Protein AF-A0AAN4Q3T9-F1 (afdb_monomer)

pLDDT: mean 94.04, std 3.85, range [79.31, 98.0]

Foldseek 3Di:
DQVVQLVDPVDDDPPSVLLVQLVVLCVVFPDDSVLSSVQSVCVVVVHPAAEDCDPRSCVRRRHHHDD

Solvent-accessible surface area (backbone atoms only — not comparable to full-atom values): 3941 Å² total; per-residue (Å²): 109,72,71,54,56,78,68,36,87,90,51,87,65,80,63,50,69,57,53,51,51,12,53,55,50,26,76,78,34,81,30,54,55,65,48,22,40,51,39,49,52,39,49,74,72,67,44,95,70,45,72,39,88,51,70,47,31,35,73,49,56,73,30,35,71,70,130

InterPro domains:
  IPR029060 PIN-like domain superfamily [SSF88723] (2-64)

Secondary structure (DSSP, 8-state):
-HHHHHH-TT---TTHHHHHHHHHHHHH-SS-HHHHHHHHHHHHTT-S--EES-HHHHHHTS-EE--

Radius of gyration: 12.54 Å; Cα contacts (8 Å, |Δi|>4): 79; chains: 1; bounding box: 31×13×33 Å

Organism: Pseudomonas syringae pv. actinidiae (NCBI:txid103796)

Nearest PDB structures (foldseek):
  7by2-assembly1_B-2  TM=7.668E-01  e=3.811E-01  Klebsiella pneumoniae
  3thg-assembly1_A  TM=6.353E-01  e=9.434E+00  Larrea tridentata
  3d8l-assembly1_A  TM=3.402E-01  e=4.299E+00  Lactococcus virus P2

Sequence (67 aa):
MLETLLRTREFKIENADLVWQALRLFSDSKADFADCLIERSAIDAGCDYVVSFDSKAIKTTGMRAVG

Mean predicted aligned error: 2.98 Å

Structure (mmCIF, N/CA/C/O backbone):
data_AF-A0AAN4Q3T9-F1
#
_entry.id   AF-A0AAN4Q3T9-F1
#
loop_
_atom_site.group_PDB
_atom_site.id
_atom_site.type_symbol
_atom_site.label_atom_id
_atom_site.label_alt_id
_atom_site.label_comp_id
_atom_site.label_asym_id
_atom_site.label_entity_id
_atom_site.label_seq_id
_atom_site.pdbx_PDB_ins_code
_atom_site.Cartn_x
_atom_site.Cartn_y
_atom_site.Cartn_z
_atom_site.occupancy
_atom_site.B_iso_or_equiv
_atom_site.auth_seq_id
_atom_site.auth_comp_id
_atom_site.auth_asym_id
_atom_site.auth_atom_id
_atom_site.pdbx_PDB_model_num
ATOM 1 N N . MET A 1 1 ? -2.619 2.981 16.380 1.00 79.31 1 MET A N 1
ATOM 2 C CA . MET A 1 1 ? -3.521 4.131 16.144 1.00 79.31 1 MET A CA 1
ATOM 3 C C . MET A 1 1 ? -4.419 3.893 14.938 1.00 79.31 1 MET A C 1
ATOM 5 O O . MET A 1 1 ? -5.626 3.864 15.119 1.00 79.31 1 MET A O 1
ATOM 9 N N . LEU A 1 2 ? -3.866 3.671 13.738 1.00 84.56 2 LEU A N 1
ATOM 10 C CA . LEU A 1 2 ? -4.677 3.476 12.529 1.00 84.56 2 LEU A CA 1
ATOM 11 C C . LEU A 1 2 ? -5.587 2.237 12.598 1.00 84.56 2 LEU A C 1
ATOM 13 O O . LEU A 1 2 ? -6.761 2.320 12.257 1.00 84.56 2 LEU A O 1
ATOM 17 N N . GLU A 1 3 ? -5.087 1.129 13.153 1.00 88.62 3 GLU A N 1
ATOM 18 C CA . GLU A 1 3 ? -5.908 -0.060 13.418 1.00 88.62 3 GLU A CA 1
ATOM 19 C C . GLU A 1 3 ? -7.116 0.242 14.321 1.00 88.62 3 GLU A C 1
ATOM 21 O O . GLU A 1 3 ? -8.215 -0.263 14.112 1.00 88.62 3 GLU A O 1
ATOM 26 N N . THR A 1 4 ? -6.919 1.093 15.329 1.00 91.56 4 THR A N 1
ATOM 27 C CA . THR A 1 4 ? -7.977 1.492 16.258 1.00 91.56 4 THR A CA 1
ATOM 28 C C . THR A 1 4 ? -9.069 2.259 15.523 1.00 91.56 4 THR A C 1
ATOM 30 O O . THR A 1 4 ? -10.234 1.915 15.682 1.00 91.56 4 THR A O 1
ATOM 33 N N . LEU A 1 5 ? -8.698 3.216 14.662 1.00 89.94 5 LEU A N 1
ATOM 34 C CA . LEU A 1 5 ? -9.648 3.995 13.857 1.00 89.94 5 LEU A CA 1
ATOM 35 C C . LEU A 1 5 ? -10.517 3.103 12.961 1.00 89.94 5 LEU A C 1
ATOM 37 O O . LEU A 1 5 ? -11.720 3.321 12.877 1.00 89.94 5 LEU A O 1
ATOM 41 N N . LEU A 1 6 ? -9.934 2.062 12.355 1.00 88.38 6 LEU A N 1
ATOM 42 C CA . LEU A 1 6 ? -10.654 1.083 11.525 1.00 88.38 6 LEU A CA 1
ATOM 43 C C . LEU A 1 6 ? -11.672 0.232 12.302 1.00 88.38 6 LEU A C 1
ATOM 45 O O . LEU A 1 6 ? -12.565 -0.357 11.698 1.00 88.38 6 LEU A O 1
ATOM 49 N N . ARG A 1 7 ? -11.527 0.127 13.627 1.00 90.25 7 ARG A N 1
ATOM 50 C CA . ARG A 1 7 ? -12.428 -0.638 14.506 1.00 90.25 7 ARG A CA 1
ATOM 51 C C . ARG A 1 7 ? -13.445 0.248 15.235 1.00 90.25 7 ARG A C 1
ATOM 53 O O . ARG A 1 7 ? -14.393 -0.280 15.818 1.00 90.25 7 ARG A O 1
ATOM 60 N N . THR A 1 8 ? -13.249 1.565 15.234 1.00 93.06 8 THR A N 1
ATOM 61 C CA . THR A 1 8 ? -14.114 2.545 15.899 1.00 93.06 8 THR A CA 1
ATOM 62 C C . THR A 1 8 ? -15.431 2.694 15.136 1.00 93.06 8 THR A C 1
ATOM 64 O O . THR A 1 8 ? -15.438 3.012 13.952 1.00 93.06 8 THR A O 1
ATOM 67 N N . ARG A 1 9 ? -16.565 2.479 15.815 1.00 88.88 9 ARG A N 1
ATOM 68 C CA . ARG A 1 9 ? -17.903 2.454 15.188 1.00 88.88 9 ARG A CA 1
ATOM 69 C C . ARG A 1 9 ? -18.397 3.838 14.772 1.00 88.88 9 ARG A C 1
ATOM 71 O O . ARG A 1 9 ? -19.276 3.955 13.928 1.00 88.88 9 ARG A O 1
ATOM 78 N N . GLU A 1 10 ? -17.840 4.869 15.388 1.00 94.69 10 GLU A N 1
ATOM 79 C CA . GLU A 1 10 ? -18.137 6.276 15.164 1.00 94.69 10 GLU A CA 1
ATOM 80 C C . GLU A 1 10 ? -17.560 6.785 13.835 1.00 94.69 10 GLU A C 1
ATOM 82 O O . GLU A 1 10 ? -17.999 7.821 13.337 1.00 94.69 10 GLU A O 1
ATOM 87 N N . PHE A 1 11 ? -16.616 6.051 13.235 1.00 92.00 11 PHE A N 1
ATOM 88 C CA . PHE A 1 11 ? -16.051 6.376 11.932 1.00 92.00 11 PHE A CA 1
ATOM 89 C C . PHE A 1 11 ? -16.543 5.405 10.863 1.00 92.00 11 PHE A C 1
ATOM 91 O O . PHE A 1 11 ? -16.434 4.187 10.990 1.00 92.00 11 PHE A O 1
ATOM 98 N N . LYS A 1 12 ? -17.032 5.963 9.754 1.00 93.38 12 LYS A N 1
ATOM 99 C CA . LYS A 1 12 ? -17.239 5.211 8.519 1.00 93.38 12 LYS A CA 1
ATOM 100 C C . LYS A 1 12 ? -16.009 5.394 7.639 1.00 93.38 12 LYS A C 1
ATOM 102 O O . LYS A 1 12 ? -15.792 6.479 7.107 1.00 93.38 12 LYS A O 1
ATOM 107 N N . ILE A 1 13 ? -15.217 4.338 7.503 1.00 93.62 13 ILE A N 1
ATOM 108 C CA . ILE A 1 13 ? -14.027 4.334 6.652 1.00 93.62 13 ILE A CA 1
ATOM 109 C C . ILE A 1 13 ? -14.423 3.892 5.244 1.00 93.62 13 ILE A C 1
ATOM 111 O O . ILE A 1 13 ? -15.093 2.872 5.070 1.00 93.62 13 ILE A O 1
ATOM 115 N N . GLU A 1 14 ? -14.032 4.676 4.244 1.00 94.69 14 GLU A N 1
ATOM 116 C CA . GLU A 1 14 ? -14.186 4.304 2.838 1.00 94.69 14 GLU A CA 1
ATOM 117 C C . GLU A 1 14 ? -13.329 3.072 2.524 1.00 94.69 14 GLU A C 1
ATOM 119 O O . GLU A 1 14 ? -12.190 2.977 2.976 1.00 94.69 14 GLU A O 1
ATOM 124 N N . ASN A 1 15 ? -13.900 2.117 1.784 1.00 95.12 15 ASN A N 1
ATOM 125 C CA . ASN A 1 15 ? -13.242 0.878 1.360 1.00 95.12 15 ASN A CA 1
ATOM 126 C C . ASN A 1 15 ? -12.458 0.194 2.496 1.00 95.12 15 ASN A C 1
ATOM 128 O O . ASN A 1 15 ? -11.294 -0.165 2.337 1.00 95.12 15 ASN A O 1
ATOM 132 N N . ALA A 1 16 ? -13.092 0.024 3.663 1.00 94.69 16 ALA A N 1
ATOM 133 C CA . ALA A 1 16 ? -12.427 -0.426 4.889 1.00 94.69 16 ALA A CA 1
ATOM 134 C C . ALA A 1 16 ? -11.593 -1.711 4.715 1.00 94.69 16 ALA A C 1
ATOM 136 O O . ALA A 1 16 ? -10.504 -1.805 5.278 1.00 94.69 16 ALA A O 1
ATOM 137 N N . ASP A 1 17 ? -12.055 -2.671 3.908 1.00 94.88 17 ASP A N 1
ATOM 138 C CA . ASP A 1 17 ? -11.306 -3.900 3.614 1.00 94.88 17 ASP A CA 1
ATOM 139 C C . ASP A 1 17 ? -10.000 -3.629 2.850 1.00 94.88 17 ASP A C 1
ATOM 141 O O . ASP A 1 17 ? -8.968 -4.230 3.150 1.00 94.88 17 ASP A O 1
ATOM 145 N N . LEU A 1 18 ? -10.013 -2.685 1.906 1.00 97.31 18 LEU A N 1
ATOM 146 C CA . LEU A 1 18 ? -8.822 -2.237 1.182 1.00 97.31 18 LEU A CA 1
ATOM 147 C C . LEU A 1 18 ? -7.851 -1.537 2.131 1.00 97.31 18 LEU A C 1
ATOM 149 O O . LEU A 1 1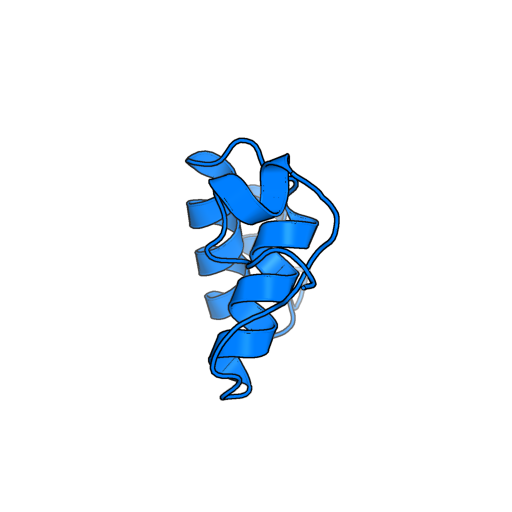8 ? -6.657 -1.838 2.143 1.00 97.31 18 LEU A O 1
ATOM 153 N N . VAL A 1 19 ? -8.367 -0.659 2.993 1.00 97.00 19 VAL A N 1
ATOM 154 C CA . VAL A 1 19 ? -7.562 0.036 4.006 1.00 97.00 19 VAL A CA 1
ATOM 155 C C . VAL A 1 19 ? -6.929 -0.967 4.983 1.00 97.00 19 VAL A C 1
ATOM 157 O O . VAL A 1 19 ? -5.769 -0.808 5.365 1.00 97.00 19 VAL A O 1
ATOM 160 N N . TRP A 1 20 ? -7.628 -2.051 5.330 1.00 96.00 20 TRP A N 1
ATOM 161 C CA . TRP A 1 20 ? -7.068 -3.160 6.107 1.00 96.00 20 TRP A CA 1
ATOM 162 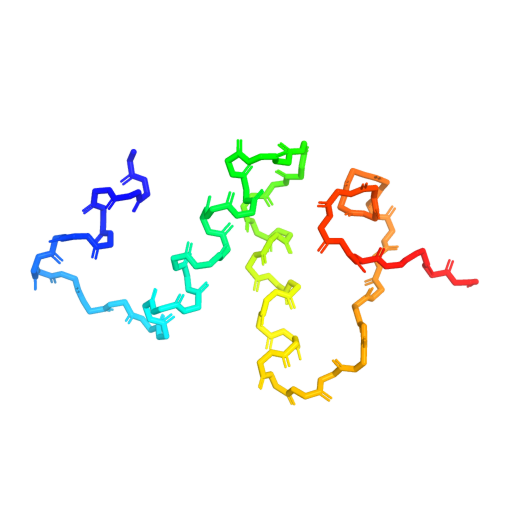C C . TRP A 1 20 ? -5.936 -3.891 5.383 1.00 96.00 20 TRP A C 1
ATOM 164 O O . TRP A 1 20 ? -4.927 -4.221 6.010 1.00 96.00 20 TRP A O 1
ATOM 174 N N . GLN A 1 21 ? -6.075 -4.144 4.081 1.00 95.81 21 GLN A N 1
ATOM 175 C CA . GLN A 1 21 ? -5.004 -4.742 3.279 1.00 95.81 21 GLN A CA 1
ATOM 176 C C . GLN A 1 21 ? -3.778 -3.825 3.218 1.00 95.81 21 GLN A C 1
ATOM 178 O O . GLN A 1 21 ? -2.658 -4.288 3.439 1.00 95.81 21 GLN A O 1
ATOM 183 N N . ALA A 1 22 ? -3.989 -2.525 3.007 1.00 96.69 22 ALA A N 1
ATOM 184 C CA . ALA A 1 22 ? -2.928 -1.525 3.028 1.00 96.69 22 ALA A CA 1
ATOM 185 C C . ALA A 1 22 ? -2.231 -1.459 4.396 1.00 96.69 22 ALA A C 1
ATOM 187 O O . ALA A 1 22 ? -1.007 -1.379 4.455 1.00 96.69 22 ALA A O 1
ATOM 188 N N . LEU A 1 23 ? -2.980 -1.559 5.501 1.00 96.19 23 LEU A N 1
ATOM 189 C CA . LEU A 1 23 ? -2.417 -1.561 6.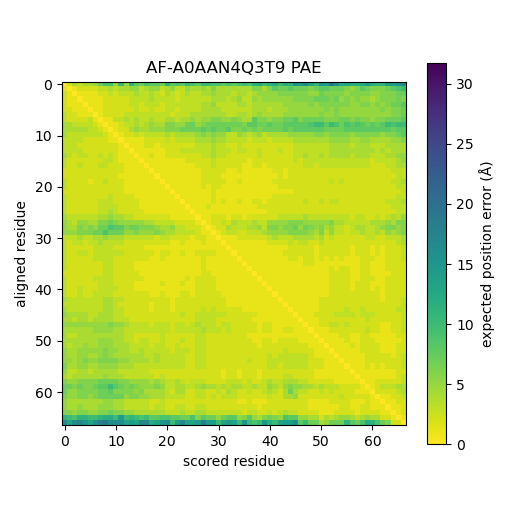854 1.00 96.19 23 LEU A CA 1
ATOM 190 C C . LEU A 1 23 ? -1.548 -2.799 7.120 1.00 96.19 23 LEU A C 1
ATOM 192 O O . LEU A 1 23 ? -0.501 -2.688 7.761 1.00 96.19 23 LEU A O 1
ATOM 196 N N . ARG A 1 24 ? -1.958 -3.971 6.622 1.00 94.31 24 ARG A N 1
ATOM 197 C CA . ARG A 1 24 ? -1.149 -5.197 6.711 1.00 94.31 24 ARG A CA 1
ATOM 198 C C . ARG A 1 24 ? 0.143 -5.059 5.914 1.00 94.31 24 ARG A C 1
ATOM 200 O O . ARG A 1 24 ? 1.206 -5.290 6.472 1.00 94.31 24 ARG A O 1
ATOM 207 N N . LEU A 1 25 ? 0.054 -4.603 4.662 1.00 93.88 25 LEU A N 1
ATOM 208 C CA . LEU A 1 25 ? 1.231 -4.353 3.827 1.00 93.88 25 LEU A CA 1
ATOM 209 C C . LEU A 1 25 ? 2.184 -3.353 4.491 1.00 93.88 25 LEU A C 1
ATOM 211 O O . LEU A 1 25 ? 3.380 -3.609 4.571 1.00 9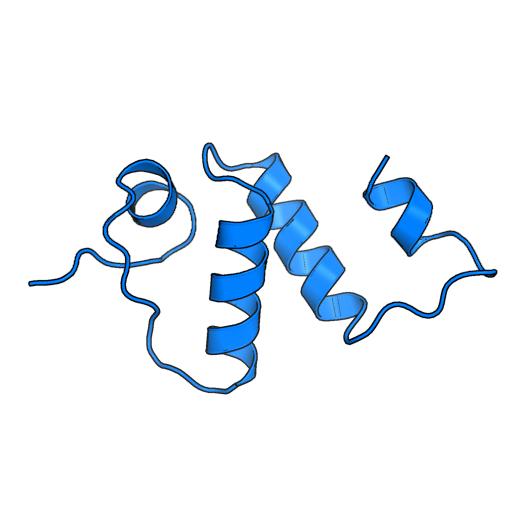3.88 25 LEU A O 1
ATOM 215 N N . PHE A 1 26 ? 1.649 -2.255 5.027 1.00 95.44 26 PHE A N 1
ATOM 216 C CA . PHE A 1 26 ? 2.431 -1.246 5.735 1.00 95.44 26 PHE A CA 1
ATOM 217 C C . PHE A 1 26 ? 3.200 -1.841 6.916 1.00 95.44 26 PHE A C 1
ATOM 219 O O . PHE A 1 26 ? 4.384 -1.555 7.068 1.00 95.44 26 PHE A O 1
ATOM 226 N N . SER A 1 27 ? 2.550 -2.705 7.700 1.00 93.38 27 SER A N 1
ATOM 227 C CA . SER A 1 27 ? 3.141 -3.322 8.896 1.00 93.38 27 SER A CA 1
ATOM 228 C C . SER A 1 27 ? 4.356 -4.206 8.582 1.00 93.38 27 SER A C 1
ATOM 230 O O . SER A 1 27 ? 5.245 -4.322 9.423 1.00 93.38 27 SER A O 1
ATOM 232 N N . ASP A 1 28 ? 4.420 -4.763 7.369 1.00 90.50 28 ASP A N 1
ATOM 233 C CA . ASP A 1 28 ? 5.511 -5.626 6.898 1.00 90.50 28 ASP A CA 1
ATOM 234 C C . ASP A 1 28 ? 6.501 -4.901 5.956 1.00 90.50 28 ASP A C 1
ATOM 236 O O . ASP A 1 28 ? 7.477 -5.494 5.487 1.00 90.50 28 ASP A O 1
ATOM 240 N N . SER A 1 29 ? 6.277 -3.613 5.664 1.00 91.06 29 SER A N 1
ATOM 241 C CA . SER A 1 29 ? 7.052 -2.838 4.685 1.00 91.06 29 SER A CA 1
ATOM 242 C C . SER A 1 29 ? 7.937 -1.762 5.330 1.00 91.06 29 SER A C 1
ATOM 244 O O . SER A 1 29 ? 7.813 -1.426 6.505 1.00 91.06 29 SER A O 1
ATOM 246 N N . LYS A 1 30 ? 8.845 -1.180 4.533 1.00 92.19 30 LYS A N 1
ATOM 247 C CA . LYS A 1 30 ? 9.573 0.057 4.889 1.00 92.19 30 LYS A CA 1
ATOM 248 C C . LYS A 1 30 ? 8.982 1.300 4.215 1.00 92.19 30 LYS A C 1
ATOM 250 O O . LYS A 1 30 ? 9.595 2.366 4.292 1.00 92.19 30 LYS A O 1
ATOM 255 N N . ALA A 1 31 ? 7.882 1.134 3.491 1.00 94.31 31 ALA A N 1
ATOM 256 C CA . ALA A 1 31 ? 7.176 2.216 2.835 1.00 94.31 31 ALA A CA 1
ATOM 257 C C . ALA A 1 31 ? 6.246 2.916 3.822 1.00 94.31 31 ALA A C 1
ATOM 259 O O . ALA A 1 31 ? 5.949 2.392 4.899 1.00 94.31 31 ALA A O 1
ATOM 260 N N . ASP A 1 32 ? 5.777 4.098 3.447 1.00 95.50 32 ASP A N 1
ATOM 261 C CA . ASP A 1 32 ? 4.776 4.783 4.240 1.00 95.50 32 ASP A CA 1
ATOM 262 C C . ASP A 1 32 ? 3.403 4.135 4.021 1.00 95.50 32 ASP A C 1
ATOM 264 O O . ASP A 1 32 ? 3.125 3.486 3.006 1.00 95.50 32 ASP A O 1
ATOM 268 N N . PHE A 1 33 ? 2.496 4.314 4.983 1.00 95.75 33 PHE A N 1
ATOM 269 C CA . PHE A 1 33 ? 1.135 3.789 4.853 1.00 95.75 33 PHE A CA 1
ATOM 270 C C . PHE A 1 33 ? 0.436 4.317 3.586 1.00 95.75 33 PHE A C 1
ATOM 272 O O . PHE A 1 33 ? -0.306 3.579 2.941 1.00 95.75 33 PHE A O 1
ATOM 279 N N . ALA A 1 34 ? 0.711 5.567 3.199 1.00 96.38 34 ALA A N 1
ATOM 280 C CA . ALA A 1 34 ? 0.173 6.162 1.979 1.00 96.38 34 ALA A CA 1
ATOM 281 C C . ALA A 1 34 ? 0.618 5.409 0.715 1.00 96.38 34 ALA A C 1
ATOM 283 O O . ALA A 1 34 ? -0.211 5.181 -0.162 1.00 96.38 34 ALA A O 1
ATOM 284 N N . ASP A 1 35 ? 1.870 4.947 0.645 1.00 97.12 35 ASP A N 1
ATOM 285 C CA . ASP A 1 35 ? 2.351 4.146 -0.486 1.00 97.12 35 ASP A CA 1
ATOM 286 C C . ASP A 1 35 ? 1.570 2.832 -0.587 1.00 97.12 35 ASP A C 1
ATOM 288 O O . ASP A 1 35 ? 1.108 2.443 -1.658 1.00 97.12 35 ASP A O 1
ATOM 292 N N . CYS A 1 36 ? 1.370 2.165 0.550 1.00 97.00 36 CYS A N 1
ATOM 293 C CA . CYS A 1 36 ? 0.615 0.918 0.618 1.00 97.00 36 CYS A CA 1
ATOM 294 C C . CYS A 1 36 ? -0.849 1.125 0.211 1.00 97.00 36 CYS A C 1
ATOM 296 O O . CYS A 1 36 ? -1.426 0.295 -0.488 1.00 97.00 36 CYS A O 1
ATOM 298 N N . LEU A 1 37 ? -1.454 2.237 0.635 1.00 97.69 37 LEU A N 1
ATOM 299 C CA . LEU A 1 37 ? -2.832 2.575 0.298 1.00 97.69 37 LEU A CA 1
ATOM 300 C C . LEU A 1 37 ? -2.993 2.894 -1.191 1.00 97.69 37 LEU A C 1
ATOM 302 O O . LEU A 1 37 ? -3.947 2.421 -1.804 1.00 97.69 37 LEU A O 1
ATOM 306 N N . ILE A 1 38 ? -2.067 3.656 -1.778 1.00 97.62 38 ILE A N 1
ATOM 307 C CA . ILE A 1 38 ? -2.079 3.999 -3.205 1.00 97.62 38 ILE A CA 1
ATOM 308 C C . ILE A 1 38 ? -1.922 2.741 -4.059 1.00 97.62 38 ILE A C 1
ATOM 310 O O . ILE A 1 38 ? -2.692 2.553 -4.999 1.00 97.62 38 ILE A O 1
ATOM 314 N N . GLU A 1 39 ? -0.968 1.865 -3.724 1.00 97.25 39 GLU A N 1
ATOM 315 C CA . GLU A 1 39 ? -0.775 0.612 -4.457 1.00 97.25 39 GLU A CA 1
ATOM 316 C C . GLU A 1 39 ? -2.033 -0.255 -4.411 1.00 97.25 39 GLU A C 1
ATOM 318 O O . GLU A 1 39 ? -2.562 -0.608 -5.464 1.00 97.25 39 GLU A O 1
ATOM 323 N N . ARG A 1 40 ? -2.596 -0.494 -3.221 1.00 97.31 40 ARG A N 1
ATOM 324 C CA . ARG A 1 40 ? -3.817 -1.300 -3.083 1.00 97.31 40 ARG A CA 1
ATOM 325 C C . ARG A 1 40 ? -5.014 -0.685 -3.793 1.00 97.31 40 ARG A C 1
ATOM 327 O O . ARG A 1 40 ? -5.783 -1.420 -4.401 1.00 97.31 40 ARG A O 1
ATOM 334 N N . SER A 1 41 ? -5.144 0.640 -3.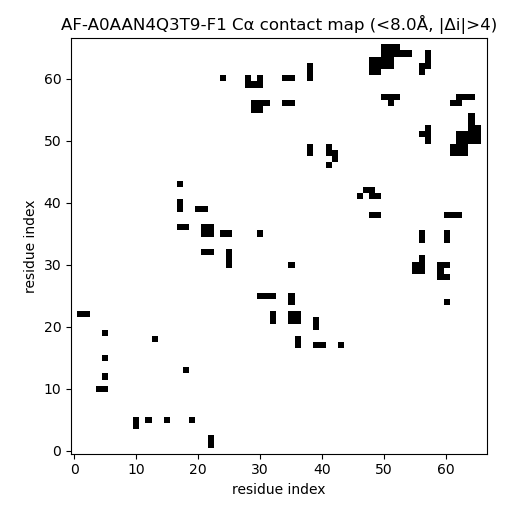761 1.00 98.00 41 SER A N 1
ATOM 335 C CA . SER A 1 41 ? -6.217 1.360 -4.461 1.00 98.00 41 SER A CA 1
ATOM 336 C C . SER A 1 41 ? -6.115 1.215 -5.976 1.00 98.00 41 SER A C 1
ATOM 338 O O . SER A 1 41 ? -7.124 1.006 -6.641 1.00 98.00 41 SER A O 1
ATOM 340 N N . ALA A 1 42 ? -4.908 1.289 -6.535 1.00 97.75 42 ALA A N 1
ATOM 341 C CA . ALA A 1 42 ? -4.709 1.116 -7.969 1.00 97.75 42 ALA A CA 1
ATOM 342 C C . ALA A 1 42 ? -4.970 -0.328 -8.417 1.00 97.75 42 ALA A C 1
ATOM 344 O O . ALA A 1 42 ? -5.609 -0.538 -9.446 1.00 97.75 42 ALA A O 1
ATOM 345 N N . ILE A 1 43 ? -4.520 -1.317 -7.638 1.00 96.75 43 ILE A N 1
ATOM 346 C CA . ILE A 1 43 ? -4.795 -2.729 -7.930 1.00 96.75 43 ILE A CA 1
ATOM 347 C C . ILE A 1 43 ? -6.301 -3.021 -7.860 1.00 96.75 43 ILE A C 1
ATOM 349 O O . ILE A 1 43 ? -6.831 -3.671 -8.757 1.00 96.75 43 ILE A O 1
ATOM 353 N N . ASP A 1 44 ? -7.007 -2.502 -6.851 1.00 97.31 44 ASP A N 1
ATOM 354 C CA . ASP A 1 44 ? -8.469 -2.629 -6.736 1.00 97.31 44 ASP A CA 1
ATOM 355 C C . ASP A 1 44 ? -9.207 -1.961 -7.911 1.00 97.31 44 ASP A C 1
ATOM 357 O O . ASP A 1 44 ? -10.184 -2.499 -8.427 1.00 97.31 44 ASP A O 1
ATOM 361 N N . ALA A 1 45 ? -8.677 -0.843 -8.418 1.00 97.50 45 ALA A N 1
ATOM 362 C CA . ALA A 1 45 ? -9.175 -0.171 -9.618 1.00 97.50 45 ALA A CA 1
ATOM 363 C C . ALA A 1 45 ? -8.831 -0.895 -10.941 1.00 97.50 45 ALA A C 1
ATOM 365 O O . ALA A 1 45 ? -9.234 -0.433 -12.011 1.00 97.50 45 ALA A O 1
ATOM 366 N N . GLY A 1 46 ? -8.099 -2.013 -10.897 1.00 97.75 46 GLY A N 1
ATOM 367 C CA . GLY A 1 46 ? -7.732 -2.811 -12.069 1.00 97.75 46 GLY A CA 1
ATOM 3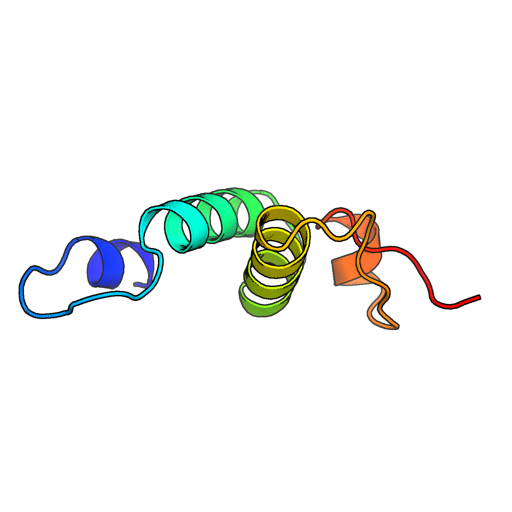68 C C . GLY A 1 46 ? -6.488 -2.325 -12.815 1.00 97.75 46 GLY A C 1
ATOM 369 O O . GLY A 1 46 ? -6.285 -2.706 -13.966 1.00 97.75 46 GLY A O 1
ATOM 370 N N . CYS A 1 47 ? -5.653 -1.481 -12.202 1.00 97.81 47 CYS A N 1
ATOM 371 C CA . CYS A 1 47 ? -4.352 -1.135 -12.770 1.00 97.81 47 CYS A CA 1
ATOM 372 C C . CYS A 1 47 ? -3.381 -2.321 -12.678 1.00 97.81 47 CYS A C 1
ATOM 374 O O . CYS A 1 47 ? -3.312 -2.998 -11.655 1.00 97.81 47 CYS A O 1
ATOM 376 N N . ASP A 1 48 ? -2.553 -2.509 -13.708 1.00 96.38 48 ASP A N 1
ATOM 377 C CA . ASP A 1 48 ? -1.531 -3.565 -13.709 1.00 96.38 48 ASP A CA 1
ATOM 378 C C . ASP A 1 48 ? -0.418 -3.311 -12.681 1.00 96.38 48 ASP A C 1
ATOM 380 O O . ASP A 1 48 ? 0.150 -4.245 -12.113 1.00 96.38 48 ASP A O 1
ATOM 384 N N . TYR A 1 49 ? -0.043 -2.042 -12.492 1.00 95.88 49 TYR A N 1
ATOM 385 C CA . TYR A 1 49 ? 0.961 -1.609 -11.523 1.00 95.88 49 TYR A CA 1
ATOM 386 C C . TYR A 1 49 ? 0.894 -0.098 -11.285 1.00 95.88 49 TYR A C 1
ATOM 388 O O . TYR A 1 49 ? 0.362 0.664 -12.092 1.00 95.88 49 TYR A O 1
ATOM 396 N N . VAL A 1 50 ? 1.519 0.334 -10.191 1.00 97.19 50 VAL A N 1
ATOM 397 C CA . VAL A 1 50 ? 1.768 1.745 -9.880 1.00 97.19 50 VAL A CA 1
ATOM 398 C C . VAL A 1 50 ? 3.236 2.067 -10.118 1.00 97.19 50 VAL A C 1
ATOM 400 O O . VAL A 1 50 ? 4.119 1.278 -9.776 1.00 97.19 50 VAL A O 1
ATOM 403 N N . VAL A 1 51 ? 3.503 3.236 -10.695 1.00 97.38 51 VAL A N 1
ATOM 404 C CA . VAL A 1 51 ? 4.859 3.777 -10.832 1.00 97.38 51 VAL A CA 1
ATOM 405 C C . VAL A 1 51 ? 5.133 4.816 -9.754 1.00 97.38 51 VAL A C 1
ATOM 407 O O . VAL A 1 51 ? 4.254 5.596 -9.398 1.00 97.38 51 VAL A O 1
ATOM 410 N N . SER A 1 52 ? 6.357 4.835 -9.238 1.00 95.94 52 SER A N 1
ATOM 411 C CA . SER A 1 52 ? 6.805 5.809 -8.246 1.00 95.94 52 SER A CA 1
ATOM 412 C C . SER A 1 52 ? 8.265 6.189 -8.483 1.00 95.94 52 SER A C 1
ATOM 414 O O . SER A 1 52 ? 9.014 5.471 -9.150 1.00 95.94 52 SER A O 1
ATOM 416 N N . PHE A 1 53 ? 8.664 7.334 -7.932 1.00 96.06 53 PHE A N 1
ATOM 417 C CA . PHE A 1 53 ? 10.064 7.747 -7.811 1.00 96.06 53 PHE A CA 1
ATOM 418 C C . PHE A 1 53 ? 10.628 7.454 -6.409 1.00 96.06 53 PHE A C 1
ATOM 420 O O . PHE A 1 53 ? 11.837 7.561 -6.201 1.00 96.06 53 PHE A O 1
ATOM 427 N N . ASP A 1 54 ? 9.783 7.070 -5.442 1.00 94.94 54 ASP A N 1
ATOM 428 C CA . ASP A 1 54 ? 10.232 6.734 -4.093 1.00 94.94 54 ASP A CA 1
ATOM 429 C C . ASP A 1 54 ? 10.822 5.320 -4.049 1.00 94.94 54 ASP A C 1
ATOM 431 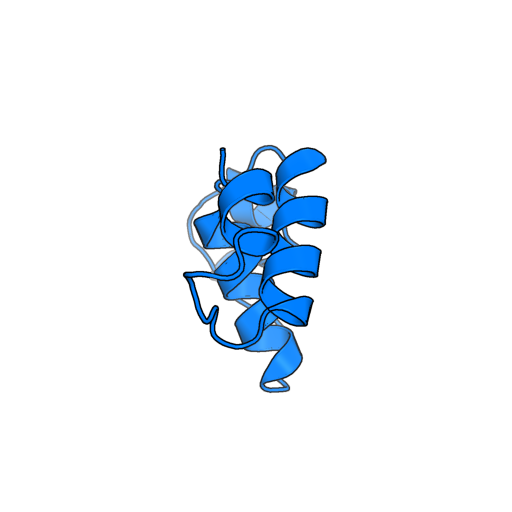O O . ASP A 1 54 ? 10.135 4.303 -4.169 1.00 94.94 54 ASP A O 1
ATOM 435 N N . SER A 1 55 ? 12.130 5.260 -3.811 1.00 93.75 55 SER A N 1
ATOM 436 C CA . SER A 1 55 ? 12.871 4.007 -3.695 1.00 93.75 55 SER A CA 1
ATOM 437 C C . SER A 1 55 ? 12.365 3.056 -2.599 1.00 93.75 55 SER A C 1
ATOM 439 O O . SER A 1 55 ? 12.539 1.846 -2.745 1.00 93.75 55 SER A O 1
ATOM 441 N N . LYS A 1 56 ? 11.772 3.548 -1.504 1.00 93.06 56 LYS A N 1
ATOM 442 C CA . LYS A 1 56 ? 11.213 2.704 -0.436 1.00 93.06 56 LYS A CA 1
ATOM 443 C C . LYS A 1 56 ? 9.909 2.055 -0.881 1.0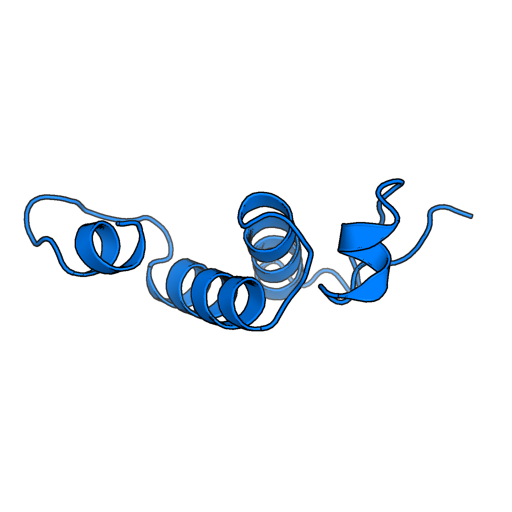0 93.06 56 LYS A C 1
ATOM 445 O O . LYS A 1 56 ? 9.759 0.843 -0.706 1.00 93.06 56 LYS A O 1
ATOM 450 N N . ALA A 1 57 ? 9.028 2.835 -1.504 1.00 95.56 57 ALA A N 1
ATOM 451 C CA . ALA A 1 57 ? 7.771 2.350 -2.056 1.00 95.56 57 ALA A CA 1
ATOM 452 C C . ALA A 1 57 ? 8.034 1.268 -3.116 1.00 95.56 57 ALA A C 1
ATOM 454 O O . ALA A 1 57 ? 7.601 0.127 -2.965 1.00 95.56 57 ALA A O 1
ATOM 455 N N . ILE A 1 58 ? 8.893 1.566 -4.099 1.00 95.88 58 ILE A N 1
ATOM 456 C CA . ILE A 1 58 ? 9.278 0.628 -5.170 1.00 95.88 58 ILE A CA 1
ATOM 457 C C . ILE A 1 58 ? 9.797 -0.705 -4.610 1.00 95.88 58 ILE A C 1
ATOM 459 O O . ILE A 1 58 ? 9.494 -1.774 -5.130 1.00 95.88 58 ILE A O 1
ATOM 463 N N . LYS A 1 59 ? 10.586 -0.669 -3.532 1.00 92.31 59 LYS A N 1
ATOM 464 C CA . LYS A 1 59 ? 11.204 -1.877 -2.969 1.00 92.31 59 LYS A CA 1
ATOM 465 C C . LYS A 1 59 ? 10.253 -2.749 -2.156 1.00 92.31 59 LYS A C 1
ATOM 467 O O . LYS A 1 59 ? 10.608 -3.896 -1.900 1.00 92.31 59 LYS A O 1
ATOM 472 N N . THR A 1 60 ? 9.127 -2.215 -1.674 1.00 91.44 60 THR A N 1
ATOM 473 C CA . THR A 1 60 ? 8.360 -2.890 -0.612 1.00 91.44 60 THR A CA 1
ATOM 474 C C . THR A 1 60 ? 6.846 -2.934 -0.798 1.00 91.44 60 THR A C 1
ATOM 476 O O . THR A 1 60 ? 6.216 -3.749 -0.133 1.00 91.44 60 THR A O 1
ATOM 479 N N . THR A 1 61 ? 6.252 -2.152 -1.708 1.00 89.25 61 THR A N 1
ATOM 480 C CA . THR A 1 61 ? 4.789 -2.145 -1.912 1.00 89.25 61 THR A CA 1
ATOM 481 C C . THR A 1 61 ? 4.325 -2.803 -3.207 1.00 89.25 61 THR A C 1
ATOM 483 O O . THR A 1 61 ? 3.132 -3.000 -3.364 1.00 89.25 61 THR A O 1
ATOM 486 N N . GLY A 1 62 ? 5.232 -3.186 -4.115 1.00 90.88 62 GLY A N 1
ATOM 487 C CA . GLY A 1 62 ? 4.885 -3.707 -5.451 1.00 90.88 62 GLY A CA 1
ATOM 488 C C . GLY 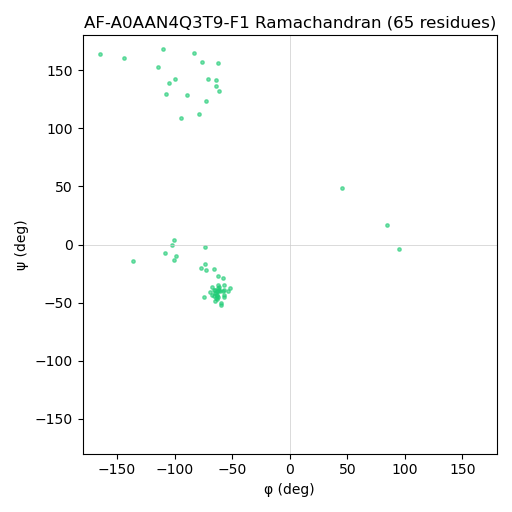A 1 62 ? 4.884 -2.639 -6.553 1.00 90.88 62 GLY A C 1
ATOM 489 O O . GLY A 1 62 ? 4.732 -2.961 -7.733 1.00 90.88 62 GLY A O 1
ATOM 490 N N . MET A 1 63 ? 5.119 -1.376 -6.182 1.00 96.38 63 MET A N 1
ATOM 491 C CA . MET A 1 63 ? 5.351 -0.281 -7.124 1.00 96.38 63 MET A CA 1
ATOM 492 C C . MET A 1 63 ? 6.607 -0.504 -7.978 1.00 96.38 63 MET A C 1
ATOM 494 O O . MET A 1 63 ? 7.546 -1.194 -7.583 1.00 96.38 63 MET A O 1
ATOM 498 N N . ARG A 1 64 ? 6.653 0.136 -9.150 1.00 97.00 64 ARG A N 1
ATOM 499 C CA . ARG A 1 64 ? 7.787 0.088 -10.086 1.00 97.00 64 ARG A CA 1
ATOM 500 C C . ARG A 1 64 ? 8.443 1.454 -10.233 1.00 97.00 64 ARG A C 1
ATOM 502 O O . ARG A 1 64 ? 7.790 2.482 -10.076 1.00 97.00 64 ARG A O 1
ATOM 509 N N . ALA A 1 65 ? 9.732 1.461 -10.558 1.00 95.62 65 ALA A N 1
ATOM 510 C CA . ALA A 1 65 ? 10.410 2.694 -10.934 1.00 95.62 65 ALA A CA 1
ATOM 511 C C . ALA A 1 65 ? 9.813 3.248 -12.234 1.00 95.62 65 ALA A C 1
ATOM 513 O O . ALA A 1 65 ? 9.504 2.484 -13.152 1.00 95.62 65 ALA A O 1
ATOM 514 N N . VAL A 1 66 ? 9.678 4.570 -12.312 1.00 89.88 66 VAL A N 1
ATOM 515 C CA . VAL A 1 66 ? 9.515 5.252 -13.600 1.00 89.88 66 VAL A CA 1
ATOM 516 C C . VAL A 1 66 ? 10.763 4.995 -14.452 1.00 89.88 66 VAL A C 1
ATOM 518 O O . VAL A 1 66 ? 11.882 5.089 -13.944 1.00 89.88 66 VAL A O 1
ATOM 521 N N . GLY A 1 67 ? 10.543 4.612 -15.713 1.00 79.94 67 GLY A N 1
ATOM 522 C CA . GLY A 1 67 ? 11.592 4.386 -16.712 1.00 79.94 67 GLY A CA 1
ATOM 523 C C . GLY A 1 67 ? 12.166 5.670 -17.289 1.00 79.94 67 GLY A C 1
ATOM 524 O O . GLY A 1 67 ? 11.450 6.696 -17.273 1.00 79.94 67 GLY A O 1
#